Protein AF-A0A3N5B2F1-F1 (afdb_monomer)

Foldseek 3Di:
DDQDCDPLLVLLCVLVVVQVVCCVVPVPDQWDFLVVSQVVVVVVVQHPVNSVVSVVVCVVVQQWDDPDPTTIHGRPPNVDDSVRVSVVPD

Sequence (90 aa):
MIIHFTRQNHYVIKIIGKLSYYINDSQDEKGIKIEKLKNKMRNYGLNDLEFDALINKLIDIGYLNKSNECNISLCEDNYYSLYDVLTLHK

pLDDT: mean 77.69, std 13.35, range [42.34, 92.19]

Mean predicted aligned error: 7.22 Å

Organism: NCBI:txid1122229

Radius of gyration: 12.66 Å; Cα contacts (8 Å, |Δi|>4): 78; chains: 1; bounding box: 36×29×32 Å

Nearest PDB structures (foldseek):
  5v89-assembly2_C  TM=7.977E-01  e=1.546E-01  Homo sapiens
  9f26-assembly1_C  TM=6.631E-01  e=9.244E-02  Pyrococcus abyssi
  6az6-assembly1_B  TM=5.030E-01  e=1.649E-01  Streptococcus agalactiae
  4p9u-assembly2_A  TM=5.623E-01  e=2.425E-01  Vibrio cholerae
  6az6-assembly1_A  TM=4.778E-01  e=3.135E-01  Streptococcus agalactiae

Secondary structure (DSSP, 8-state):
------HHHHHHHHHHHHHHHHHHH-TT-SSEEHHHHHHHHHTTT--HHHHHHHHHHHHHTTSEEEEETTEEEE-TT--S-HHHHHH---

Structure (mmCIF, N/CA/C/O backbone):
data_AF-A0A3N5B2F1-F1
#
_entry.id   AF-A0A3N5B2F1-F1
#
loop_
_atom_site.group_PDB
_atom_site.id
_atom_site.type_symbol
_atom_site.label_atom_id
_atom_site.label_alt_id
_atom_site.label_comp_id
_atom_site.label_asym_id
_atom_site.label_entity_id
_atom_site.label_seq_id
_atom_site.pdbx_PDB_ins_code
_atom_site.Cartn_x
_atom_site.Cartn_y
_atom_site.Cartn_z
_atom_site.occupancy
_atom_site.B_iso_or_equiv
_atom_site.auth_seq_id
_atom_site.auth_comp_id
_atom_site.auth_asym_id
_atom_site.auth_atom_id
_atom_site.pdbx_PDB_model_num
ATOM 1 N N . MET A 1 1 ? 23.742 -11.768 -5.102 1.00 44.56 1 MET A N 1
ATOM 2 C CA . MET A 1 1 ? 22.493 -11.414 -5.810 1.00 44.56 1 MET A CA 1
ATOM 3 C C . MET A 1 1 ? 22.252 -9.925 -5.59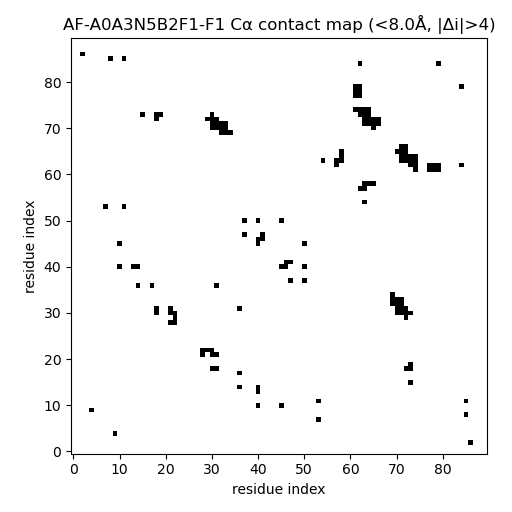6 1.00 44.56 1 MET A C 1
ATOM 5 O O . MET A 1 1 ? 22.082 -9.524 -4.454 1.00 44.56 1 MET A O 1
ATOM 9 N N . ILE A 1 2 ? 22.376 -9.098 -6.639 1.00 46.25 2 ILE A N 1
ATOM 10 C CA . ILE A 1 2 ? 22.261 -7.633 -6.529 1.00 46.25 2 ILE A CA 1
ATOM 11 C C . ILE A 1 2 ? 20.791 -7.262 -6.737 1.00 46.25 2 ILE A C 1
ATOM 13 O O . ILE A 1 2 ? 20.234 -7.537 -7.797 1.00 46.25 2 ILE A O 1
ATOM 17 N N . ILE A 1 3 ? 20.154 -6.667 -5.728 1.00 51.50 3 ILE A N 1
ATOM 18 C CA . ILE A 1 3 ? 18.816 -6.084 -5.874 1.00 51.50 3 ILE A CA 1
ATOM 19 C C . ILE A 1 3 ? 18.991 -4.779 -6.658 1.00 51.50 3 ILE A C 1
ATOM 21 O O . ILE A 1 3 ? 19.582 -3.829 -6.146 1.00 51.50 3 ILE A O 1
ATOM 25 N N . HIS A 1 4 ? 18.500 -4.715 -7.896 1.00 53.41 4 HIS A N 1
ATOM 26 C CA . HIS A 1 4 ? 18.411 -3.442 -8.611 1.00 53.41 4 HIS A CA 1
ATOM 27 C C . HIS A 1 4 ? 17.339 -2.576 -7.937 1.00 53.41 4 HIS A C 1
ATOM 29 O O . HIS A 1 4 ? 16.143 -2.846 -8.030 1.00 53.41 4 HIS A O 1
ATOM 35 N N . PHE A 1 5 ? 17.770 -1.540 -7.217 1.00 62.06 5 PHE A N 1
ATOM 36 C CA . PHE A 1 5 ? 16.875 -0.570 -6.591 1.00 62.06 5 PHE A CA 1
ATOM 37 C C . PHE A 1 5 ? 16.246 0.322 -7.667 1.00 62.06 5 PHE A C 1
ATOM 39 O O . PHE A 1 5 ? 16.831 1.309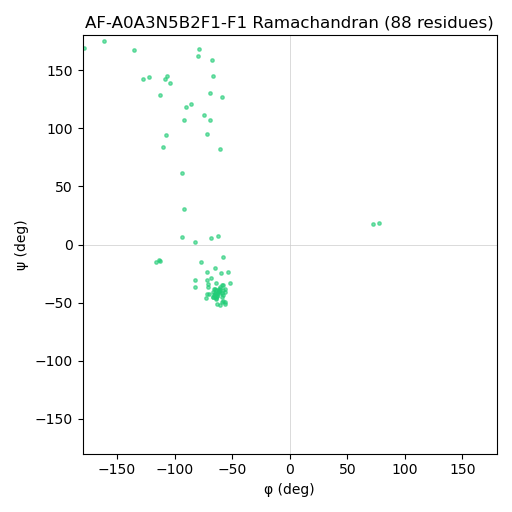 -8.107 1.00 62.06 5 PHE A O 1
ATOM 46 N N . THR A 1 6 ? 15.051 -0.048 -8.121 1.00 78.75 6 THR A N 1
ATOM 47 C CA . THR A 1 6 ? 14.253 0.773 -9.035 1.00 78.75 6 THR A CA 1
ATOM 48 C C . THR A 1 6 ? 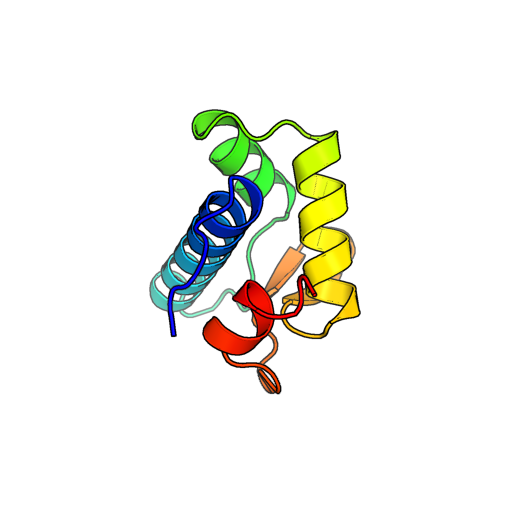13.526 1.883 -8.272 1.00 78.75 6 THR A C 1
ATOM 50 O O . THR A 1 6 ? 13.326 1.818 -7.055 1.00 78.75 6 THR A O 1
ATOM 53 N N . ARG A 1 7 ? 13.067 2.908 -8.998 1.00 81.12 7 ARG A N 1
ATOM 54 C CA . ARG A 1 7 ? 12.203 3.956 -8.434 1.00 81.12 7 ARG A CA 1
ATOM 55 C C . ARG A 1 7 ? 10.911 3.370 -7.837 1.00 81.12 7 ARG A C 1
ATOM 57 O O . ARG A 1 7 ? 10.464 3.832 -6.794 1.00 81.12 7 ARG A O 1
ATOM 64 N N . GLN A 1 8 ? 10.364 2.308 -8.432 1.00 79.50 8 GLN A N 1
ATOM 65 C CA . GLN A 1 8 ? 9.211 1.584 -7.881 1.00 79.50 8 GLN A CA 1
ATOM 66 C C . GLN A 1 8 ? 9.546 0.913 -6.542 1.00 79.50 8 GLN A C 1
ATOM 68 O O . GLN A 1 8 ? 8.803 1.091 -5.580 1.00 79.50 8 GLN A O 1
ATOM 73 N N . ASN A 1 9 ? 10.701 0.247 -6.434 1.00 81.81 9 ASN A N 1
ATOM 74 C CA . ASN A 1 9 ? 11.159 -0.380 -5.189 1.00 81.81 9 ASN A CA 1
ATOM 75 C C . ASN A 1 9 ? 11.279 0.634 -4.041 1.00 81.81 9 ASN A C 1
ATOM 77 O O . ASN A 1 9 ? 10.883 0.346 -2.912 1.00 81.81 9 ASN A O 1
ATOM 81 N N . HIS A 1 10 ? 11.754 1.850 -4.333 1.00 85.62 10 HIS A N 1
ATOM 82 C CA . HIS A 1 10 ? 11.777 2.937 -3.354 1.00 85.62 10 HIS A CA 1
ATOM 83 C C . HIS A 1 10 ? 10.377 3.247 -2.804 1.00 85.62 10 HIS A C 1
ATOM 85 O O . HIS A 1 10 ? 10.195 3.321 -1.588 1.00 85.62 10 HIS A O 1
ATOM 91 N N . TYR A 1 11 ? 9.381 3.401 -3.678 1.00 86.50 11 TYR A N 1
ATOM 92 C CA . TYR A 1 11 ? 8.019 3.743 -3.267 1.00 86.50 11 TYR A CA 1
ATOM 93 C C . TYR A 1 11 ? 7.300 2.603 -2.550 1.00 86.50 11 TYR A C 1
ATOM 95 O O . TYR A 1 11 ? 6.616 2.865 -1.563 1.00 86.50 11 TYR A O 1
ATOM 103 N N . VAL A 1 12 ? 7.518 1.352 -2.963 1.00 86.88 12 VAL A N 1
ATOM 104 C CA . VAL A 1 12 ? 7.014 0.166 -2.250 1.00 86.88 12 VAL A CA 1
ATOM 105 C C . VAL A 1 12 ? 7.506 0.168 -0.803 1.00 86.88 12 VAL A C 1
ATOM 107 O O . VAL A 1 12 ? 6.704 0.085 0.124 1.00 86.88 12 VAL A O 1
ATOM 110 N N . ILE A 1 13 ? 8.809 0.378 -0.586 1.00 86.88 13 ILE A N 1
ATOM 111 C CA . ILE A 1 13 ? 9.390 0.451 0.763 1.00 86.88 13 ILE A CA 1
ATOM 112 C C . ILE A 1 13 ? 8.782 1.608 1.570 1.00 86.88 13 ILE A C 1
ATOM 114 O O . ILE A 1 13 ? 8.497 1.448 2.758 1.00 86.88 13 ILE A O 1
ATOM 118 N N . LYS A 1 14 ? 8.551 2.777 0.953 1.00 88.88 14 LYS A N 1
ATOM 119 C CA . LYS A 1 14 ? 7.918 3.919 1.637 1.00 88.88 14 LYS A CA 1
ATOM 120 C C . LYS A 1 14 ? 6.467 3.640 2.022 1.00 88.88 14 LYS A C 1
ATOM 122 O O . LYS A 1 14 ? 6.080 3.979 3.140 1.00 88.88 14 LYS A O 1
ATOM 127 N N . ILE A 1 15 ? 5.686 3.031 1.133 1.00 87.69 15 ILE A N 1
ATOM 128 C CA . ILE A 1 15 ? 4.290 2.653 1.379 1.00 87.69 15 ILE A CA 1
ATOM 129 C C . ILE A 1 15 ? 4.210 1.671 2.546 1.00 87.69 15 ILE A C 1
ATOM 131 O O . ILE A 1 15 ? 3.512 1.939 3.523 1.00 87.69 15 ILE A O 1
ATOM 135 N N . ILE A 1 16 ? 4.991 0.593 2.484 1.00 85.56 16 ILE A N 1
ATOM 136 C CA . ILE A 1 16 ? 4.995 -0.461 3.503 1.00 85.56 16 ILE A CA 1
ATOM 137 C C . ILE A 1 16 ? 5.480 0.095 4.838 1.00 85.56 16 ILE A C 1
ATOM 139 O O . ILE A 1 16 ? 4.809 -0.072 5.850 1.00 85.56 16 ILE A O 1
ATOM 143 N N . GLY A 1 17 ? 6.573 0.864 4.843 1.00 84.06 17 GLY A N 1
A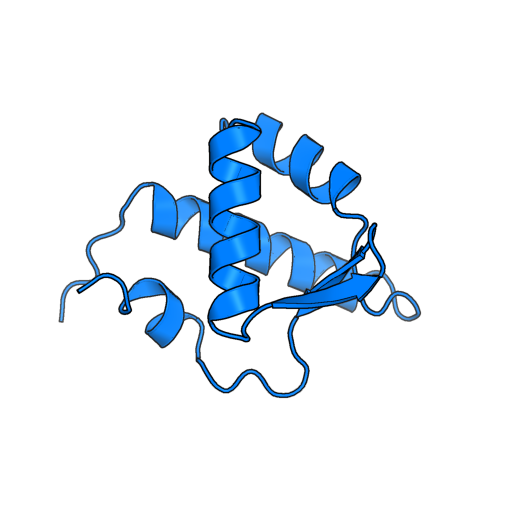TOM 144 C CA . GLY A 1 17 ? 7.073 1.497 6.062 1.00 84.06 17 GLY A CA 1
ATOM 145 C C . GLY A 1 17 ? 6.054 2.434 6.720 1.00 84.06 17 GLY A C 1
ATOM 146 O O . GLY A 1 17 ? 5.986 2.502 7.946 1.00 84.06 17 GLY A O 1
ATOM 147 N N . LYS A 1 18 ? 5.225 3.143 5.937 1.00 84.88 18 LYS A N 1
ATOM 148 C CA . LYS A 1 18 ? 4.137 3.962 6.497 1.00 84.88 18 LYS A CA 1
ATOM 149 C C . LYS A 1 18 ? 2.998 3.113 7.040 1.00 84.88 18 LYS A C 1
ATOM 151 O O . LYS A 1 18 ? 2.523 3.428 8.125 1.00 84.88 18 LYS A O 1
ATOM 156 N N . LEU A 1 19 ? 2.589 2.066 6.333 1.00 81.31 19 LEU A N 1
ATOM 157 C CA . LEU A 1 19 ? 1.566 1.136 6.808 1.00 81.31 19 LEU A CA 1
ATOM 158 C C . LEU A 1 19 ? 1.976 0.482 8.133 1.00 81.31 19 LEU A C 1
ATOM 160 O O . LEU A 1 19 ? 1.221 0.557 9.096 1.00 81.31 19 LEU A O 1
ATOM 164 N N . SER A 1 20 ? 3.195 -0.056 8.223 1.00 78.69 20 SER A N 1
ATOM 165 C CA . SER A 1 20 ? 3.715 -0.669 9.453 1.00 78.69 20 SER A CA 1
ATOM 166 C C . SER A 1 20 ? 3.803 0.322 10.615 1.00 78.69 20 SER A C 1
ATOM 168 O O . SER A 1 20 ? 3.475 -0.028 11.744 1.00 78.69 20 SER A O 1
ATOM 170 N N . TYR A 1 21 ? 4.222 1.566 10.353 1.00 78.12 21 TYR A N 1
ATOM 171 C CA . TYR A 1 21 ? 4.252 2.604 11.385 1.00 78.12 21 TYR A CA 1
ATOM 172 C C . TYR A 1 21 ? 2.848 2.926 11.909 1.00 78.12 21 TYR A C 1
ATOM 174 O O . TYR A 1 21 ? 2.659 3.009 13.115 1.00 78.12 21 TYR A O 1
ATOM 182 N N . TYR A 1 22 ? 1.864 3.070 11.017 1.00 71.31 22 TYR A N 1
ATOM 183 C CA . TYR A 1 22 ? 0.483 3.364 11.405 1.00 71.31 22 TYR A CA 1
ATOM 184 C C . TYR A 1 22 ? -0.164 2.243 12.212 1.00 71.31 22 TYR A C 1
ATOM 186 O O . TYR A 1 22 ? -0.828 2.534 13.197 1.00 71.31 22 TYR A O 1
ATOM 194 N N . ILE A 1 23 ? 0.053 0.986 11.821 1.00 67.75 23 ILE A N 1
ATOM 195 C CA . ILE A 1 23 ? -0.488 -0.173 12.543 1.00 67.75 23 ILE A CA 1
ATOM 196 C C . ILE A 1 23 ? 0.112 -0.259 13.955 1.00 67.75 23 ILE A C 1
ATOM 198 O O . ILE A 1 23 ? -0.601 -0.546 14.908 1.00 67.75 23 ILE A O 1
ATOM 202 N N . ASN A 1 24 ? 1.408 0.030 14.113 1.00 63.22 24 ASN A N 1
ATOM 203 C CA . ASN A 1 24 ? 2.052 0.021 15.431 1.00 63.22 24 ASN A CA 1
ATOM 204 C C . ASN A 1 24 ? 1.613 1.190 16.330 1.00 63.22 24 ASN A C 1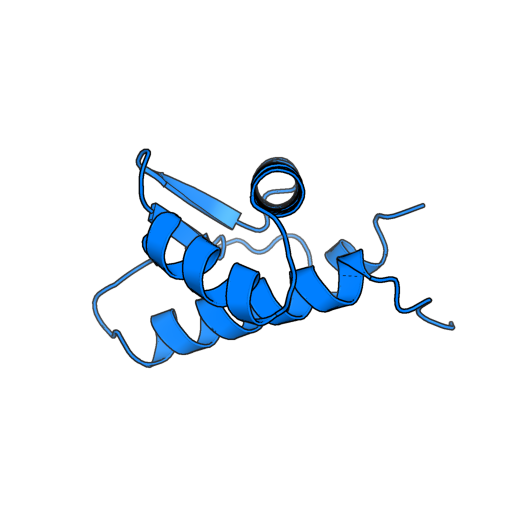
ATOM 206 O O . ASN A 1 24 ? 1.560 1.034 17.547 1.00 63.22 24 ASN A O 1
ATOM 210 N N . ASP A 1 25 ? 1.344 2.360 15.746 1.00 63.19 25 ASP A N 1
ATOM 211 C CA . ASP A 1 25 ? 0.968 3.579 16.478 1.00 63.19 25 ASP A CA 1
ATOM 212 C C . ASP A 1 25 ? -0.531 3.607 16.830 1.00 63.19 25 ASP A C 1
ATOM 214 O O . ASP A 1 25 ? -0.941 4.152 17.853 1.00 63.19 25 ASP A O 1
ATOM 218 N N . SER A 1 26 ? -1.364 2.986 15.996 1.00 59.34 26 SER A N 1
ATOM 219 C CA . SER A 1 26 ? -2.816 2.981 16.122 1.00 59.34 26 SER A CA 1
ATOM 220 C C . SER A 1 26 ? -3.287 1.582 16.524 1.00 59.34 26 SER A C 1
ATOM 222 O O . SER A 1 26 ? -3.658 0.773 15.681 1.00 59.34 26 SER A O 1
ATOM 224 N N . GLN A 1 27 ? -3.259 1.294 17.832 1.00 54.53 27 GLN A N 1
ATOM 225 C CA . GLN A 1 27 ? -3.579 -0.027 18.408 1.00 54.53 27 GLN A CA 1
ATOM 226 C C . GLN A 1 27 ? -4.993 -0.560 18.073 1.00 54.53 27 GLN A C 1
ATOM 228 O O . GLN A 1 27 ? -5.256 -1.739 18.294 1.00 54.53 27 GLN A O 1
ATOM 233 N N . ASP A 1 28 ? -5.865 0.274 17.493 1.00 55.34 28 ASP A N 1
ATOM 234 C CA . ASP A 1 28 ? -7.225 -0.065 17.051 1.00 55.34 28 ASP A CA 1
ATOM 235 C C . ASP A 1 28 ? -7.448 0.045 15.524 1.00 55.34 28 ASP A C 1
ATOM 237 O O . ASP A 1 28 ? -8.438 -0.482 15.007 1.00 55.34 28 ASP A O 1
ATOM 241 N N . GLU A 1 29 ? -6.565 0.705 14.758 1.00 61.53 29 GLU A N 1
ATOM 242 C CA . GLU A 1 29 ? -6.743 0.822 13.302 1.00 61.53 29 GLU A CA 1
ATOM 243 C C . GLU A 1 29 ? -6.029 -0.324 12.576 1.00 61.53 29 GLU A C 1
ATOM 245 O O . GLU A 1 29 ? -4.813 -0.330 12.386 1.00 61.53 29 GLU A O 1
ATOM 250 N N . LYS A 1 30 ? -6.814 -1.270 12.048 1.00 67.25 30 LYS A N 1
ATOM 251 C CA . LYS A 1 30 ? -6.310 -2.338 11.169 1.00 67.25 30 LYS A CA 1
ATOM 252 C C . LYS A 1 30 ? -5.838 -1.848 9.791 1.00 67.25 30 LYS A C 1
ATOM 254 O O . LYS A 1 30 ? -5.539 -2.677 8.946 1.00 67.25 30 LYS A O 1
ATOM 259 N N . GLY A 1 31 ? -5.788 -0.544 9.509 1.00 75.94 31 GLY A N 1
ATOM 260 C CA . GLY A 1 31 ? -5.395 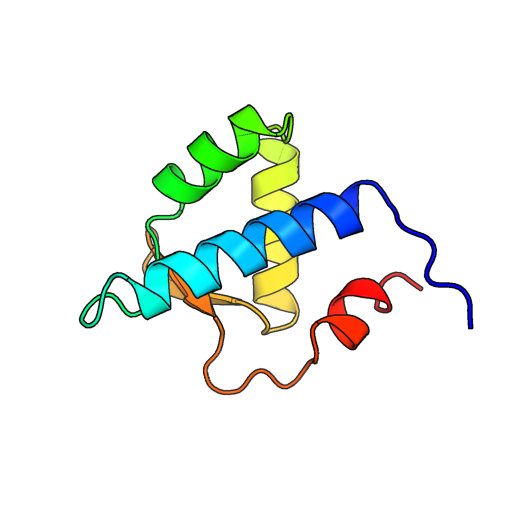-0.018 8.199 1.00 75.94 31 GLY A CA 1
ATOM 261 C C . GLY A 1 31 ? -5.385 1.508 8.129 1.00 75.94 31 GLY A C 1
ATOM 262 O O . GLY A 1 31 ? -5.881 2.186 9.018 1.00 75.94 31 GLY A O 1
ATOM 263 N N . ILE A 1 32 ? -4.831 2.058 7.049 1.00 84.44 32 ILE A N 1
ATOM 264 C CA . ILE A 1 32 ? -4.765 3.501 6.793 1.00 84.44 32 ILE A CA 1
ATOM 265 C C . ILE A 1 32 ? -5.755 3.899 5.696 1.00 84.44 32 ILE A C 1
ATOM 267 O O . ILE A 1 32 ? -5.923 3.193 4.699 1.00 84.44 32 ILE A O 1
ATOM 271 N N . LYS A 1 33 ? -6.343 5.094 5.818 1.00 87.69 33 LYS A N 1
ATOM 272 C CA . LYS A 1 33 ? -7.086 5.717 4.715 1.00 87.69 33 LYS A CA 1
ATOM 273 C C . LYS A 1 33 ? -6.183 5.898 3.490 1.00 87.69 33 LYS A C 1
ATOM 275 O O . LYS A 1 33 ? -5.137 6.547 3.594 1.00 87.69 33 LYS A O 1
ATOM 280 N N . ILE A 1 34 ? -6.617 5.410 2.329 1.00 88.62 34 ILE A N 1
ATOM 281 C CA . ILE 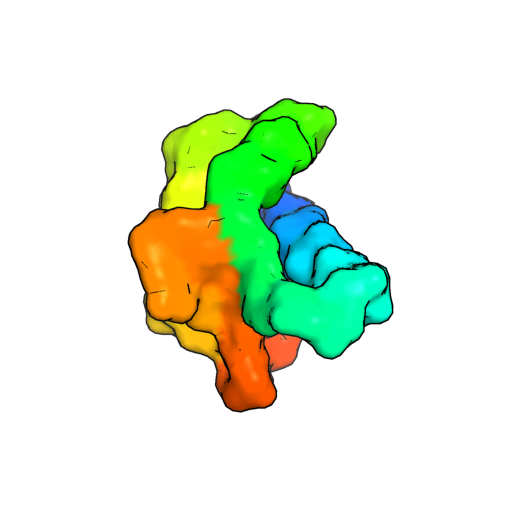A 1 34 ? -5.852 5.463 1.075 1.00 88.62 34 ILE A CA 1
ATOM 282 C C . ILE A 1 34 ? -5.466 6.902 0.707 1.00 88.62 34 ILE A C 1
ATOM 284 O O . ILE A 1 34 ? -4.310 7.162 0.394 1.00 88.62 34 ILE A O 1
ATOM 288 N N . GLU A 1 35 ? -6.374 7.862 0.899 1.00 88.31 35 GLU A N 1
ATOM 289 C CA . GLU A 1 35 ? -6.134 9.299 0.697 1.00 88.31 35 GLU A CA 1
ATOM 290 C C . GLU A 1 35 ? -5.038 9.871 1.611 1.00 88.31 35 GLU A C 1
ATOM 292 O O . GLU A 1 35 ? -4.221 10.696 1.190 1.00 88.31 35 GLU A O 1
ATOM 297 N N . LYS A 1 36 ? -4.963 9.422 2.873 1.00 88.44 36 LYS A N 1
ATOM 298 C CA . LYS A 1 36 ? -3.881 9.839 3.784 1.00 88.44 36 LYS A CA 1
ATOM 299 C C . LYS A 1 36 ? -2.538 9.301 3.295 1.00 88.44 36 LYS A C 1
ATOM 301 O O . LYS A 1 36 ? -1.538 10.020 3.347 1.00 88.44 36 LYS A O 1
ATOM 306 N N . LEU A 1 37 ? -2.507 8.052 2.827 1.00 89.31 37 LEU A N 1
ATOM 307 C CA . LEU A 1 37 ? -1.291 7.461 2.278 1.00 89.31 37 LEU A CA 1
ATOM 308 C C . LEU A 1 37 ? -0.872 8.166 0.982 1.00 89.31 37 LEU A C 1
ATOM 310 O O . LEU A 1 37 ? 0.291 8.540 0.853 1.00 89.31 37 LEU A O 1
ATOM 314 N N . LYS A 1 38 ? -1.820 8.417 0.077 1.00 90.94 38 LYS A N 1
ATOM 315 C CA . LYS A 1 38 ? -1.619 9.102 -1.205 1.00 90.94 38 LYS A CA 1
ATOM 316 C C . LYS A 1 38 ? -0.994 10.479 -1.017 1.00 90.94 38 LYS A C 1
ATOM 318 O O . LYS A 1 38 ? 0.074 10.755 -1.557 1.00 90.94 38 LYS A O 1
ATOM 323 N N . ASN A 1 39 ? -1.571 11.300 -0.137 1.00 90.94 39 ASN A N 1
ATOM 324 C CA . ASN A 1 39 ? -1.023 12.618 0.196 1.00 90.94 39 ASN A CA 1
ATOM 325 C C . ASN A 1 39 ? 0.394 12.543 0.787 1.00 90.94 39 ASN A C 1
ATOM 327 O O . ASN A 1 39 ? 1.251 13.359 0.453 1.00 90.94 39 ASN A O 1
ATOM 331 N N . LYS A 1 40 ? 0.687 11.537 1.620 1.00 89.25 40 LYS A N 1
ATOM 332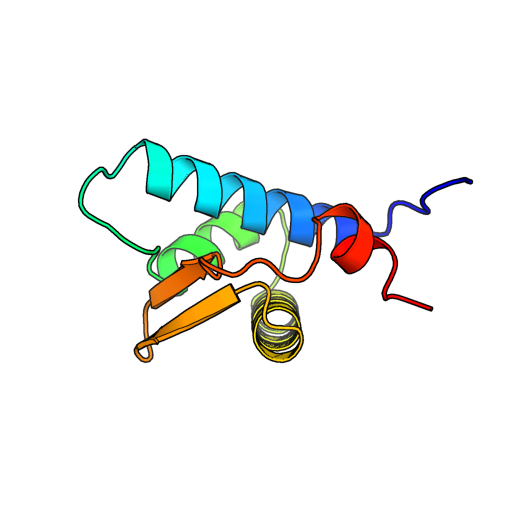 C CA . LYS A 1 40 ? 2.055 11.313 2.111 1.00 89.25 40 LYS A CA 1
ATOM 333 C C . LYS A 1 40 ? 3.012 10.912 0.991 1.00 89.25 40 LYS A C 1
ATOM 335 O O . LYS A 1 40 ? 4.161 11.339 1.015 1.00 89.25 40 LYS A O 1
ATOM 340 N N . MET A 1 41 ? 2.568 10.104 0.033 1.00 90.62 41 MET A N 1
ATOM 341 C CA . MET A 1 41 ? 3.399 9.665 -1.088 1.00 90.62 41 MET A CA 1
ATOM 342 C C . MET A 1 41 ? 3.680 10.786 -2.096 1.00 90.62 41 MET A C 1
ATOM 344 O O . MET A 1 41 ? 4.794 10.848 -2.620 1.00 90.62 41 MET A O 1
ATOM 348 N N . ARG A 1 42 ? 2.762 11.748 -2.261 1.00 90.06 42 ARG A N 1
ATOM 349 C CA . ARG A 1 42 ? 3.023 12.991 -3.011 1.00 90.06 42 ARG A CA 1
ATOM 350 C C . ARG A 1 42 ? 4.222 13.767 -2.462 1.00 90.06 42 ARG A C 1
ATOM 352 O O . ARG A 1 42 ? 5.035 14.246 -3.244 1.00 90.06 42 ARG A O 1
ATOM 359 N N . ASN A 1 43 ? 4.406 13.812 -1.138 1.00 88.88 43 ASN A N 1
ATOM 360 C CA . ASN A 1 43 ? 5.580 14.452 -0.519 1.00 88.88 43 ASN A CA 1
ATOM 361 C C . ASN A 1 43 ? 6.905 13.744 -0.858 1.00 88.88 43 ASN A C 1
ATOM 363 O O . ASN A 1 43 ? 7.969 14.345 -0.744 1.00 88.88 43 ASN A O 1
ATOM 367 N N . TYR A 1 44 ? 6.851 12.479 -1.280 1.00 85.88 44 TYR A N 1
ATOM 368 C CA . TYR A 1 44 ? 7.996 11.727 -1.802 1.00 85.88 44 TYR A CA 1
ATOM 369 C C . TYR A 1 44 ? 8.102 11.794 -3.339 1.00 85.88 44 TYR A C 1
ATOM 371 O O . TYR A 1 44 ? 8.938 11.114 -3.936 1.00 85.88 44 TYR A O 1
ATOM 379 N N . GLY A 1 45 ? 7.264 12.598 -4.000 1.00 88.50 45 GLY A N 1
ATOM 380 C CA . GLY A 1 45 ? 7.264 12.779 -5.451 1.00 88.50 45 GLY A CA 1
ATOM 381 C C . GLY A 1 45 ? 6.615 11.638 -6.239 1.00 88.50 45 GLY A C 1
ATOM 382 O O . GLY A 1 45 ? 6.898 11.509 -7.430 1.00 88.50 45 GLY A O 1
ATOM 383 N N . LEU A 1 46 ? 5.794 10.799 -5.596 1.00 90.62 46 LEU A N 1
ATOM 384 C CA . LEU A 1 46 ? 4.951 9.818 -6.285 1.00 90.62 46 LEU A CA 1
ATOM 385 C C . LEU A 1 46 ? 3.645 10.496 -6.699 1.00 90.62 46 LEU A C 1
ATOM 387 O O . LEU A 1 46 ? 2.931 11.021 -5.841 1.00 90.62 46 LEU A O 1
ATOM 391 N N . ASN A 1 47 ? 3.340 10.508 -7.995 1.00 92.19 47 ASN A N 1
ATOM 392 C CA . ASN A 1 47 ? 2.088 11.092 -8.468 1.00 92.19 47 ASN A CA 1
ATOM 393 C C . ASN A 1 47 ? 0.900 10.137 -8.261 1.00 92.19 47 ASN A C 1
ATOM 395 O O . ASN A 1 47 ? 1.077 8.954 -7.978 1.00 92.19 47 ASN A O 1
ATOM 399 N N . ASP A 1 48 ? -0.316 10.653 -8.422 1.00 91.31 48 ASP A N 1
ATOM 400 C CA . ASP A 1 48 ? -1.542 9.901 -8.149 1.00 91.31 48 ASP A CA 1
ATOM 401 C C . ASP A 1 48 ? -1.720 8.663 -9.026 1.00 91.31 48 ASP A C 1
ATOM 403 O O . ASP A 1 48 ? -2.116 7.620 -8.513 1.00 91.31 48 ASP A O 1
ATOM 407 N N . LEU A 1 49 ? -1.404 8.764 -10.321 1.00 90.56 49 LEU A N 1
ATOM 408 C CA . LEU A 1 49 ? -1.528 7.650 -11.263 1.00 90.56 49 LEU A CA 1
ATOM 409 C C . LEU A 1 49 ? -0.533 6.539 -10.922 1.00 90.56 49 LEU A C 1
ATOM 411 O O . LEU A 1 49 ? -0.896 5.365 -10.890 1.00 90.56 49 LEU A O 1
ATOM 415 N N . GLU A 1 50 ? 0.718 6.907 -10.635 1.00 90.50 50 GLU A N 1
ATOM 416 C CA . GLU A 1 50 ? 1.745 5.956 -10.206 1.00 90.50 50 GLU A CA 1
ATOM 417 C C . GLU A 1 50 ? 1.394 5.326 -8.852 1.00 90.50 50 GLU A C 1
ATOM 419 O O . GLU A 1 50 ? 1.623 4.135 -8.652 1.00 90.50 50 GLU A O 1
ATOM 424 N N . PHE A 1 51 ? 0.823 6.105 -7.930 1.00 91.62 51 PHE A N 1
ATOM 425 C CA . PHE A 1 51 ? 0.359 5.613 -6.638 1.00 91.62 51 PHE A CA 1
ATOM 426 C C . PHE A 1 51 ? -0.765 4.590 -6.796 1.00 91.62 51 PHE A C 1
ATOM 428 O O . PHE A 1 51 ? -0.659 3.496 -6.245 1.00 91.62 51 PHE A O 1
ATOM 435 N N . ASP A 1 52 ? -1.809 4.911 -7.562 1.00 91.38 52 ASP A N 1
ATOM 436 C CA . ASP A 1 52 ? -2.954 4.018 -7.753 1.00 91.38 52 ASP A CA 1
ATOM 437 C C . ASP A 1 52 ? -2.526 2.721 -8.451 1.00 91.38 52 ASP A C 1
ATOM 439 O O . ASP A 1 52 ? -2.897 1.632 -8.013 1.00 91.38 52 ASP A O 1
ATOM 443 N N . ALA A 1 53 ? -1.667 2.814 -9.473 1.00 90.38 53 ALA A N 1
ATOM 444 C CA . ALA A 1 53 ? -1.096 1.644 -10.137 1.00 90.38 53 ALA A CA 1
ATOM 445 C C . ALA A 1 53 ? -0.284 0.766 -9.169 1.00 90.38 53 ALA A C 1
ATOM 447 O O . ALA A 1 53 ? -0.389 -0.461 -9.200 1.00 90.38 53 ALA A O 1
ATOM 448 N N . LEU A 1 54 ? 0.513 1.383 -8.290 1.00 90.19 54 LEU A N 1
ATOM 449 C CA . LEU A 1 54 ? 1.341 0.661 -7.331 1.00 90.19 54 LEU A CA 1
ATOM 450 C C . LEU A 1 54 ? 0.505 -0.006 -6.234 1.00 90.19 54 LEU A C 1
ATOM 452 O O . LEU A 1 54 ? 0.766 -1.155 -5.891 1.00 90.19 54 LEU A O 1
ATOM 456 N N . ILE A 1 55 ? -0.508 0.683 -5.704 1.00 90.06 55 ILE A N 1
ATOM 457 C CA . ILE A 1 55 ? -1.421 0.120 -4.704 1.00 90.06 55 ILE A CA 1
ATOM 458 C C . ILE A 1 55 ? -2.217 -1.041 -5.292 1.00 90.06 55 ILE A C 1
ATOM 460 O O . ILE A 1 55 ? -2.256 -2.098 -4.669 1.00 90.06 55 ILE A O 1
ATOM 464 N N . ASN A 1 56 ? -2.786 -0.883 -6.490 1.00 89.31 56 ASN A N 1
ATOM 465 C CA . ASN A 1 56 ? -3.511 -1.966 -7.154 1.00 89.31 56 ASN A CA 1
ATOM 466 C C . ASN A 1 56 ? -2.604 -3.178 -7.368 1.00 89.31 56 ASN A C 1
ATOM 468 O O . ASN A 1 56 ? -2.976 -4.280 -6.990 1.00 89.31 56 ASN A O 1
ATOM 472 N N . LYS A 1 57 ? -1.366 -2.971 -7.834 1.00 88.00 57 LYS A N 1
ATOM 473 C CA . LYS A 1 57 ? -0.396 -4.064 -7.967 1.00 88.00 57 LYS A CA 1
ATOM 474 C C . LYS A 1 57 ? -0.129 -4.774 -6.636 1.00 88.00 57 LYS A C 1
ATOM 476 O O . LYS A 1 57 ? -0.047 -5.996 -6.602 1.00 88.00 57 LYS A O 1
ATOM 481 N N . LEU A 1 58 ? 0.042 -4.023 -5.548 1.00 87.62 58 LEU A N 1
ATOM 482 C CA . LEU A 1 58 ? 0.293 -4.596 -4.223 1.00 87.62 58 LEU A CA 1
ATOM 483 C C . LEU A 1 58 ? -0.927 -5.354 -3.665 1.00 87.62 58 LEU A C 1
ATOM 485 O O . LEU A 1 58 ? -0.744 -6.303 -2.904 1.00 87.62 58 LEU A O 1
ATOM 489 N N . ILE A 1 59 ? -2.143 -4.958 -4.046 1.00 88.31 59 ILE A N 1
ATOM 490 C CA . ILE A 1 59 ? -3.381 -5.691 -3.745 1.00 88.31 59 ILE A CA 1
ATOM 491 C C . ILE A 1 59 ? -3.466 -6.967 -4.591 1.00 88.31 59 ILE A C 1
ATOM 493 O O . ILE A 1 59 ? -3.730 -8.033 -4.045 1.00 88.31 59 ILE A O 1
ATOM 497 N N . ASP A 1 60 ? -3.182 -6.883 -5.892 1.00 86.69 60 ASP A N 1
ATOM 498 C CA . ASP A 1 60 ? -3.261 -8.012 -6.830 1.00 86.69 60 ASP A CA 1
ATOM 499 C C . ASP A 1 60 ? -2.322 -9.162 -6.444 1.00 86.69 60 ASP A C 1
ATOM 501 O O . ASP A 1 60 ? -2.676 -10.331 -6.581 1.00 86.69 60 ASP A O 1
ATOM 505 N N . ILE A 1 61 ? -1.130 -8.846 -5.921 1.00 83.44 61 ILE A N 1
ATOM 506 C CA . ILE A 1 61 ? -0.187 -9.855 -5.406 1.00 83.44 61 ILE A CA 1
ATOM 507 C C . ILE A 1 61 ? -0.505 -10.303 -3.969 1.00 83.44 61 ILE A C 1
ATOM 509 O O . ILE A 1 61 ? 0.256 -11.070 -3.387 1.00 83.44 61 ILE A O 1
ATOM 513 N N . GLY A 1 62 ? -1.580 -9.796 -3.362 1.00 82.75 62 GLY A N 1
ATOM 514 C CA . GLY A 1 62 ? -2.010 -10.165 -2.013 1.00 82.75 62 GLY A CA 1
ATOM 515 C C . GLY A 1 62 ? -1.140 -9.616 -0.879 1.00 82.75 62 GLY A C 1
ATOM 516 O O . GLY A 1 62 ? -1.213 -10.125 0.235 1.00 82.75 62 GLY A O 1
ATOM 517 N N . TYR A 1 63 ? -0.313 -8.595 -1.131 1.00 84.88 63 TYR A N 1
ATOM 518 C CA . TYR A 1 63 ? 0.513 -7.972 -0.089 1.00 84.88 63 TYR A CA 1
ATOM 519 C C . TYR A 1 63 ? -0.274 -6.944 0.732 1.00 84.88 63 TYR A C 1
ATOM 521 O O . TYR A 1 63 ? -0.085 -6.798 1.941 1.00 84.88 63 TYR A O 1
ATOM 529 N N . LEU A 1 64 ? -1.168 -6.209 0.070 1.00 87.31 64 LEU A N 1
ATOM 530 C CA . LEU A 1 64 ? -2.101 -5.300 0.724 1.00 87.31 64 LEU A CA 1
ATOM 531 C C . LEU A 1 64 ? -3.509 -5.869 0.674 1.00 87.31 64 LEU A C 1
ATOM 533 O O . LEU A 1 64 ? -3.936 -6.407 -0.343 1.00 87.31 64 LEU A O 1
ATOM 537 N N . ASN A 1 65 ? -4.254 -5.669 1.754 1.00 86.69 65 ASN A N 1
ATOM 538 C CA . ASN A 1 65 ? -5.684 -5.913 1.775 1.00 86.69 65 ASN A CA 1
ATOM 539 C C . ASN A 1 65 ? -6.432 -4.577 1.722 1.00 86.69 65 ASN A C 1
ATOM 541 O O . ASN A 1 65 ? -6.057 -3.603 2.380 1.00 86.69 65 ASN A O 1
ATOM 545 N N . LYS A 1 66 ? -7.508 -4.532 0.940 1.00 86.25 66 LYS A N 1
ATOM 546 C CA . LYS A 1 66 ? -8.415 -3.390 0.862 1.00 86.25 66 LYS A CA 1
ATOM 547 C C . LYS A 1 66 ? -9.709 -3.770 1.573 1.00 86.25 66 LYS A C 1
ATOM 549 O O . LYS A 1 66 ? -10.587 -4.395 0.990 1.00 86.25 66 LYS A O 1
ATOM 554 N N . SER A 1 67 ? -9.809 -3.412 2.851 1.00 74.88 67 SER A N 1
ATOM 555 C CA . SER A 1 67 ? -10.934 -3.800 3.715 1.00 74.88 67 SER A CA 1
ATOM 556 C C . SER A 1 67 ? -12.242 -3.073 3.375 1.00 74.88 67 SER A C 1
ATOM 558 O O . SER A 1 67 ? -13.324 -3.570 3.675 1.00 74.88 67 SER A O 1
ATOM 560 N N . ASN A 1 68 ? -12.159 -1.902 2.741 1.00 72.44 68 ASN A N 1
ATOM 561 C CA . ASN A 1 68 ? -13.279 -1.143 2.177 1.00 72.44 68 ASN A CA 1
ATOM 562 C C . ASN A 1 68 ? -12.752 -0.126 1.146 1.00 72.44 68 ASN A C 1
ATOM 564 O O . ASN A 1 68 ? -11.543 0.014 0.969 1.00 72.44 68 ASN A O 1
ATOM 568 N N . GLU A 1 69 ? -13.637 0.595 0.443 1.00 68.88 69 GLU A N 1
ATOM 569 C CA . GLU A 1 69 ? -13.243 1.496 -0.660 1.00 68.88 69 GLU A CA 1
ATOM 570 C C . GLU A 1 69 ? -12.173 2.531 -0.276 1.00 68.88 69 GLU A C 1
ATOM 572 O O . GLU A 1 69 ? -11.407 2.970 -1.137 1.00 68.88 69 GLU A O 1
ATOM 577 N N . CYS A 1 70 ? -12.070 2.852 1.017 1.00 80.56 70 CYS A N 1
ATOM 578 C CA . CYS A 1 70 ? -11.256 3.942 1.531 1.00 80.56 70 CYS A CA 1
ATOM 579 C C . CYS A 1 70 ? -10.059 3.518 2.393 1.00 80.56 70 CYS A C 1
ATOM 581 O O . CYS A 1 70 ? -9.220 4.383 2.644 1.00 80.56 70 CYS A O 1
ATOM 583 N N . ASN A 1 71 ? -9.949 2.267 2.862 1.00 86.31 71 ASN A N 1
ATOM 584 C CA . ASN A 1 71 ? -8.844 1.838 3.732 1.00 86.31 71 ASN A CA 1
ATOM 585 C C . ASN A 1 71 ? -8.046 0.670 3.149 1.00 86.31 71 ASN A C 1
ATOM 587 O O . ASN A 1 71 ? -8.591 -0.245 2.535 1.00 86.31 71 ASN A O 1
ATOM 591 N N . ILE A 1 72 ? -6.740 0.713 3.397 1.00 87.25 72 ILE A N 1
ATOM 592 C CA . ILE A 1 72 ? -5.763 -0.300 2.997 1.00 87.25 72 ILE A CA 1
ATOM 593 C C . ILE A 1 72 ? -4.944 -0.740 4.210 1.00 87.25 72 ILE A C 1
ATOM 595 O O . ILE A 1 72 ? -4.589 0.072 5.067 1.00 87.25 72 ILE A O 1
ATOM 599 N N . SER A 1 73 ? -4.625 -2.022 4.276 1.00 85.69 73 SER A N 1
ATOM 600 C CA . SER A 1 73 ? -3.838 -2.634 5.342 1.00 85.69 73 SER A CA 1
ATOM 601 C C . SER A 1 73 ? -2.798 -3.582 4.769 1.00 85.69 73 SER A C 1
ATOM 603 O O . SER A 1 73 ? -2.855 -3.945 3.595 1.00 85.69 73 SER A O 1
ATOM 605 N N . LEU A 1 74 ? -1.854 -4.007 5.607 1.00 83.50 74 LEU A N 1
ATOM 606 C CA . LEU A 1 74 ? -1.055 -5.187 5.289 1.00 83.50 74 LEU A CA 1
ATOM 607 C C . LEU A 1 74 ? -1.971 -6.416 5.307 1.00 83.50 74 LEU A C 1
ATOM 609 O O . LEU A 1 74 ? -2.924 -6.464 6.093 1.00 83.50 74 LEU A O 1
ATOM 613 N N . CYS A 1 75 ? -1.709 -7.382 4.431 1.00 81.88 75 CYS A N 1
ATOM 614 C CA . CYS A 1 75 ? -2.358 -8.681 4.522 1.00 81.88 75 CYS A CA 1
ATOM 615 C C . CYS A 1 75 ? -1.823 -9.416 5.767 1.00 81.88 75 CYS A C 1
ATOM 617 O O . CYS A 1 75 ? -0.612 -9.449 5.987 1.00 81.88 75 CYS A O 1
ATOM 619 N N . GLU A 1 76 ? -2.710 -9.953 6.615 1.00 66.19 76 GLU A N 1
ATOM 620 C CA . GLU A 1 76 ? -2.312 -10.711 7.819 1.00 66.19 76 GLU A CA 1
ATOM 621 C C . GLU A 1 76 ? -1.558 -11.998 7.415 1.00 66.19 76 GLU A C 1
ATOM 623 O O . GLU A 1 76 ? -0.563 -12.362 8.041 1.00 66.19 76 GLU A O 1
ATOM 628 N N . ASP A 1 77 ? -1.938 -12.580 6.274 1.00 59.56 77 ASP A N 1
ATOM 629 C CA . ASP A 1 77 ? -1.253 -13.682 5.602 1.00 59.56 77 ASP A CA 1
ATOM 630 C C . ASP A 1 77 ? -0.280 -13.142 4.547 1.00 59.56 77 ASP A C 1
ATOM 632 O O . ASP A 1 77 ? -0.471 -13.387 3.359 1.00 59.56 77 ASP A O 1
ATOM 636 N N . ASN A 1 78 ? 0.734 -12.355 4.922 1.00 57.81 78 ASN A N 1
ATOM 637 C CA . ASN A 1 78 ? 1.765 -11.912 3.969 1.00 57.81 78 ASN A CA 1
ATOM 638 C C . ASN A 1 78 ? 2.511 -13.129 3.376 1.00 57.81 78 ASN A C 1
ATOM 640 O O . ASN A 1 78 ? 3.600 -13.486 3.820 1.00 57.81 78 ASN A O 1
ATOM 644 N N . TYR A 1 79 ? 1.920 -13.754 2.353 1.00 52.56 79 TYR A N 1
ATOM 645 C CA . TYR A 1 79 ? 2.444 -14.896 1.602 1.00 52.56 79 TYR A CA 1
ATOM 646 C C . TYR A 1 79 ? 3.777 -14.556 0.933 1.00 52.56 79 TYR A C 1
ATOM 648 O O . TYR A 1 79 ? 4.585 -15.441 0.666 1.00 52.56 79 TYR A O 1
ATOM 656 N N . TYR A 1 80 ? 4.009 -13.265 0.690 1.00 58.75 80 TYR A N 1
ATOM 657 C CA . TYR A 1 80 ? 5.211 -12.728 0.082 1.00 58.75 80 TYR A CA 1
ATOM 658 C C . TYR A 1 80 ? 5.991 -11.903 1.101 1.00 58.75 80 TYR A C 1
ATOM 660 O O . TYR A 1 80 ? 5.458 -10.984 1.727 1.00 58.75 80 TYR A O 1
ATOM 668 N N . SER A 1 81 ? 7.284 -12.185 1.239 1.00 68.38 81 SER A N 1
ATOM 669 C CA . SER A 1 81 ? 8.188 -11.298 1.962 1.00 68.38 81 SER A CA 1
ATOM 670 C C . SER A 1 81 ? 8.363 -9.985 1.187 1.00 68.38 81 SER A C 1
ATOM 672 O O . SER A 1 81 ? 8.184 -9.930 -0.030 1.00 68.38 81 SER A O 1
ATOM 674 N N . LEU A 1 82 ? 8.779 -8.907 1.865 1.00 69.56 82 LEU A N 1
ATOM 675 C CA . LEU A 1 82 ? 9.143 -7.651 1.188 1.00 69.56 82 LEU A CA 1
ATOM 676 C C . LEU A 1 82 ? 10.163 -7.899 0.061 1.00 69.56 82 LEU A C 1
ATOM 678 O O . LEU A 1 82 ? 10.137 -7.233 -0.968 1.00 69.56 82 LEU A O 1
ATOM 682 N N . TYR A 1 83 ? 11.046 -8.879 0.243 1.00 68.50 83 TYR A N 1
ATOM 683 C CA . TYR A 1 83 ? 12.013 -9.283 -0.765 1.00 68.50 83 TYR A CA 1
ATOM 684 C C . TYR A 1 83 ? 11.348 -9.867 -2.017 1.00 68.50 83 TYR A C 1
ATOM 686 O O . TYR A 1 83 ? 11.725 -9.505 -3.132 1.00 68.50 83 TYR A O 1
ATOM 694 N N . ASP A 1 84 ? 10.330 -10.709 -1.848 1.00 69.50 84 ASP A N 1
ATOM 695 C CA . ASP A 1 84 ? 9.586 -11.292 -2.966 1.00 69.50 84 ASP A CA 1
ATOM 696 C C . ASP A 1 84 ? 8.876 -10.195 -3.763 1.00 69.50 84 ASP A C 1
ATOM 698 O O . ASP A 1 84 ? 9.013 -10.134 -4.982 1.00 69.50 84 ASP A O 1
ATOM 702 N N . VAL A 1 85 ? 8.238 -9.234 -3.085 1.00 71.12 85 VAL A N 1
ATOM 703 C CA . VAL A 1 85 ? 7.586 -8.082 -3.739 1.00 71.12 85 VAL A CA 1
ATOM 704 C C . VAL A 1 85 ? 8.574 -7.261 -4.574 1.00 71.12 85 VAL A C 1
ATOM 706 O O . VAL A 1 85 ? 8.261 -6.845 -5.689 1.00 71.12 85 VAL A O 1
ATOM 709 N N . LEU A 1 86 ? 9.784 -7.039 -4.055 1.00 72.19 86 LEU A N 1
ATOM 710 C CA . LEU A 1 86 ? 10.818 -6.244 -4.724 1.00 72.19 86 LEU A CA 1
ATOM 711 C C . LEU A 1 86 ? 11.526 -6.999 -5.864 1.00 72.19 86 LEU A C 1
ATOM 713 O O . LEU A 1 86 ? 12.223 -6.371 -6.665 1.00 72.19 86 LEU A O 1
ATOM 717 N N . THR A 1 87 ? 11.373 -8.327 -5.941 1.00 68.25 87 THR A N 1
ATOM 718 C CA . THR A 1 87 ? 12.038 -9.194 -6.932 1.00 68.25 87 THR A CA 1
ATOM 719 C C . THR A 1 87 ? 11.089 -9.826 -7.953 1.00 68.25 87 THR A C 1
ATOM 721 O O . THR A 1 87 ? 11.555 -10.217 -9.021 1.00 68.25 87 THR A O 1
ATOM 724 N N . LEU A 1 88 ? 9.772 -9.798 -7.713 1.00 61.09 88 LEU A N 1
ATOM 725 C CA . LEU A 1 88 ? 8.684 -10.163 -8.642 1.00 61.09 88 LEU A CA 1
ATOM 726 C C . LEU A 1 88 ? 8.597 -9.279 -9.908 1.00 61.09 88 LEU A C 1
ATOM 728 O O . LEU A 1 88 ? 7.664 -9.388 -10.694 1.00 61.09 88 LEU A O 1
ATOM 732 N N . HIS A 1 89 ? 9.566 -8.390 -10.118 1.00 49.69 89 HIS A N 1
ATOM 733 C CA . HIS A 1 89 ? 9.708 -7.529 -11.293 1.00 49.69 89 HIS A CA 1
ATOM 734 C C . HIS A 1 89 ? 10.582 -8.149 -12.406 1.00 49.69 89 HIS A C 1
ATOM 736 O O . HIS A 1 89 ? 11.264 -7.411 -13.118 1.00 49.69 89 HIS A O 1
ATOM 742 N N . LYS A 1 90 ? 10.596 -9.480 -12.548 1.00 42.34 90 LYS A N 1
ATOM 743 C CA . LYS A 1 90 ? 11.241 -10.164 -13.680 1.00 42.34 90 LYS A CA 1
ATOM 744 C C . LYS A 1 90 ? 10.230 -10.579 -14.733 1.00 42.34 90 LYS A C 1
ATOM 746 O O . LYS A 1 90 ? 9.166 -11.092 -14.332 1.00 42.34 90 LYS A O 1
#

Solvent-accessible surface area (backbone atoms only — not comparable to full-atom values): 5351 Å² total; per-residue (Å²): 136,84,80,78,84,43,77,65,48,54,50,53,52,52,51,50,53,50,51,54,50,48,42,71,74,33,87,82,42,82,49,46,47,47,68,62,53,50,59,55,38,41,79,73,72,45,51,71,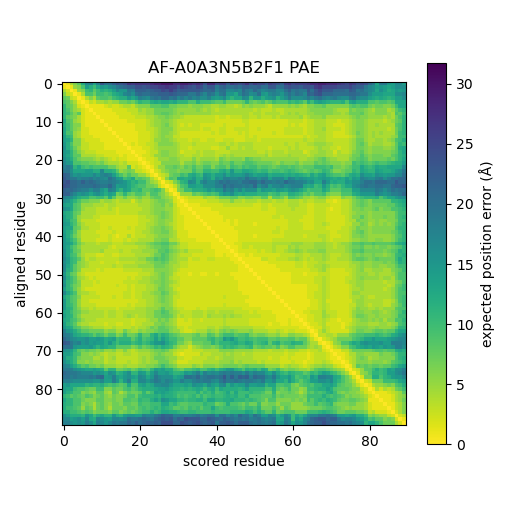70,62,46,53,54,51,51,50,50,36,37,76,74,44,49,30,36,69,87,46,102,54,32,35,23,72,29,93,70,52,86,58,52,75,65,48,67,63,56,69,81,115